Protein AF-A0A963Q7J3-F1 (afdb_monomer)

Sequence (47 aa):
VPAVVRHAIPEANPSLFIGMSLGLTFPFNILFGIPLYVGIATSVLGG

Foldseek 3Di:
DCVVVCVVCVPDDVCVVVCVCCVPVVVCCVVPVVVVVVVVCCVVVPD

Mean predicted aligned error: 8.85 Å

pLDDT: mean 81.52, std 14.24, range [52.69, 96.31]

Solvent-accessible surface area (backbone atoms only — not comparable to full-atom values): 2790 Å² total; per-residue (Å²): 134,65,66,63,54,48,68,77,37,71,86,61,56,65,66,57,55,52,49,50,50,48,64,49,52,51,57,46,37,60,73,48,42,50,58,48,53,49,53,48,49,41,65,73,74,62,110

Structure (mmCIF, N/CA/C/O backbone):
data_AF-A0A963Q7J3-F1
#
_entry.id   AF-A0A963Q7J3-F1
#
loop_
_atom_site.group_PDB
_atom_site.id
_atom_site.type_symbol
_atom_site.label_atom_id
_atom_site.label_alt_id
_atom_site.label_comp_id
_atom_site.label_asym_id
_atom_site.label_entity_id
_atom_site.label_seq_id
_atom_site.pdbx_PDB_ins_code
_atom_site.Cartn_x
_atom_site.Cartn_y
_atom_site.Cartn_z
_atom_site.occupancy
_atom_site.B_iso_or_equiv
_atom_site.auth_seq_id
_atom_site.auth_comp_id
_atom_site.auth_asym_id
_atom_site.auth_atom_id
_atom_site.pdbx_PDB_model_num
ATOM 1 N N . VAL A 1 1 ? -2.556 14.460 12.851 1.00 52.69 1 VAL A N 1
ATOM 2 C CA . VAL A 1 1 ? -3.875 15.129 12.961 1.00 52.69 1 VAL A CA 1
ATOM 3 C C . VAL A 1 1 ? -4.965 14.085 13.259 1.00 52.69 1 VAL A C 1
ATOM 5 O O . VAL A 1 1 ? -5.645 13.658 12.341 1.00 52.69 1 VAL A O 1
ATOM 8 N N . PRO A 1 2 ? -5.115 13.599 14.509 1.00 57.75 2 PRO A N 1
ATOM 9 C CA . PRO A 1 2 ? -6.135 12.601 14.874 1.00 57.75 2 PRO A CA 1
ATOM 10 C C . PRO A 1 2 ? -7.457 13.227 15.360 1.00 57.75 2 PRO A C 1
ATOM 12 O O . PRO A 1 2 ? -8.498 12.576 15.356 1.00 57.75 2 PRO A O 1
ATOM 15 N N . ALA A 1 3 ? -7.421 14.504 15.761 1.00 63.81 3 ALA A N 1
ATOM 16 C CA . ALA A 1 3 ? -8.557 15.223 16.334 1.00 63.81 3 ALA A CA 1
ATOM 17 C C . ALA A 1 3 ? -9.745 15.352 15.363 1.00 63.81 3 ALA A C 1
ATOM 19 O O . ALA A 1 3 ? -10.886 15.276 15.798 1.00 63.81 3 ALA A O 1
ATOM 20 N N . VAL A 1 4 ? -9.483 15.472 14.055 1.00 63.81 4 VAL A N 1
ATOM 21 C CA . VAL A 1 4 ? -10.529 15.587 13.022 1.00 63.81 4 VAL A CA 1
ATOM 22 C C . VAL A 1 4 ? -11.312 14.280 12.872 1.00 63.81 4 VAL A C 1
ATOM 24 O O . VAL A 1 4 ? -12.536 14.307 12.827 1.00 63.81 4 VAL A O 1
ATOM 27 N N . VAL A 1 5 ? -10.630 13.129 12.877 1.00 62.09 5 VAL A N 1
ATOM 28 C CA . 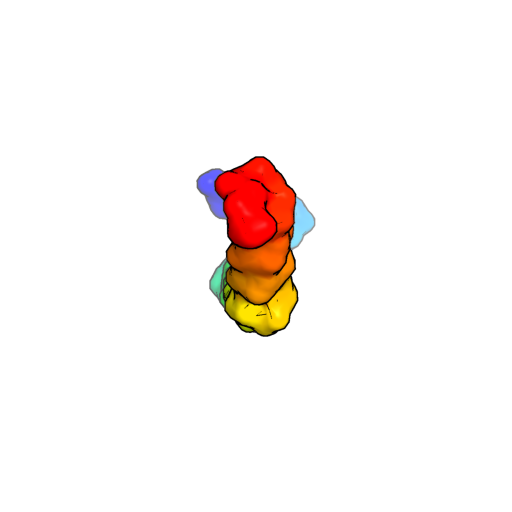VAL A 1 5 ? -11.279 11.807 12.771 1.00 62.09 5 VAL A CA 1
ATOM 29 C C . VAL A 1 5 ? -12.102 11.509 14.023 1.00 62.09 5 VAL A C 1
ATOM 31 O O . VAL A 1 5 ? -13.235 11.055 13.915 1.00 62.09 5 VAL A O 1
ATOM 34 N N . ARG A 1 6 ? -11.580 11.854 15.207 1.00 60.88 6 ARG A N 1
ATOM 35 C CA . ARG A 1 6 ? -12.304 11.716 16.480 1.00 60.88 6 ARG A CA 1
ATOM 36 C C . ARG A 1 6 ? -13.518 12.649 16.584 1.00 60.88 6 ARG A C 1
ATOM 38 O O . ARG A 1 6 ? -14.442 12.351 17.328 1.00 60.88 6 ARG A O 1
ATOM 45 N N . HIS A 1 7 ? -13.519 13.777 15.873 1.00 60.78 7 HIS A N 1
ATOM 46 C CA . HIS A 1 7 ? -14.654 14.700 15.849 1.00 60.78 7 HIS A CA 1
ATOM 47 C C . HIS A 1 7 ? -15.722 14.285 14.827 1.00 60.78 7 HIS A C 1
ATOM 49 O O . HIS A 1 7 ? -16.908 14.388 15.118 1.00 60.78 7 HIS A O 1
ATOM 55 N N . ALA A 1 8 ? -15.307 13.775 13.662 1.00 64.50 8 ALA A N 1
ATOM 56 C CA . ALA A 1 8 ? -16.212 13.304 12.613 1.00 64.50 8 ALA A CA 1
ATOM 57 C C . ALA A 1 8 ? -16.817 11.919 12.908 1.00 64.50 8 ALA A C 1
ATOM 59 O O . ALA A 1 8 ? -17.939 11.645 12.493 1.00 64.50 8 ALA A O 1
ATOM 60 N N . ILE A 1 9 ? -16.086 11.046 13.613 1.00 65.00 9 ILE A N 1
ATOM 61 C CA . ILE A 1 9 ? -16.539 9.700 13.987 1.00 65.00 9 ILE A CA 1
ATOM 62 C C . ILE A 1 9 ? -16.076 9.391 15.426 1.00 65.00 9 ILE A C 1
ATOM 64 O O . ILE A 1 9 ? -15.080 8.693 15.627 1.00 65.00 9 ILE A O 1
ATOM 68 N N . PRO A 1 10 ? -16.763 9.928 16.452 1.00 63.78 10 PRO A N 1
ATOM 69 C CA . PRO A 1 10 ? -16.348 9.805 17.854 1.00 63.78 10 PRO A CA 1
ATOM 70 C C . PRO A 1 10 ? -16.310 8.365 18.384 1.00 63.78 10 PRO A C 1
ATOM 72 O O . PRO A 1 10 ? -15.549 8.090 19.311 1.00 63.78 10 PRO A O 1
ATOM 75 N N . GLU A 1 11 ? -17.069 7.446 17.779 1.00 66.75 11 GLU A N 1
ATOM 76 C CA . GLU A 1 11 ? -17.061 6.016 18.124 1.00 66.75 11 GLU A CA 1
ATOM 77 C C . GLU A 1 11 ? -16.028 5.189 17.339 1.00 66.75 11 GLU A C 1
ATOM 79 O O . GLU A 1 11 ? -15.778 4.031 17.674 1.00 66.75 11 GLU A O 1
ATOM 84 N N . ALA A 1 12 ? -15.402 5.746 16.294 1.00 64.81 12 ALA A N 1
ATOM 85 C CA . ALA A 1 12 ? -14.439 4.989 15.503 1.00 64.81 12 ALA A CA 1
ATOM 86 C C . ALA A 1 12 ? -13.142 4.790 16.282 1.00 64.81 12 ALA A C 1
ATOM 88 O O . ALA A 1 12 ? -12.470 5.746 16.666 1.00 64.81 12 ALA A O 1
ATOM 89 N N . ASN A 1 13 ? -12.748 3.528 16.444 1.00 70.12 13 ASN A N 1
ATOM 90 C CA . ASN A 1 13 ? -11.452 3.172 16.993 1.00 70.12 13 ASN A CA 1
ATOM 91 C C . ASN A 1 13 ? -10.352 3.491 15.954 1.00 70.12 13 ASN A C 1
ATOM 93 O O . ASN A 1 13 ? -10.257 2.793 14.937 1.00 70.12 13 ASN A O 1
ATOM 97 N N . PRO A 1 14 ? -9.502 4.514 16.173 1.00 69.19 14 PRO A N 1
ATOM 98 C CA . PRO A 1 14 ? -8.502 4.928 15.188 1.00 69.19 14 PRO A CA 1
ATOM 99 C C . PRO A 1 14 ? -7.493 3.817 14.885 1.00 69.19 14 PRO A C 1
ATOM 101 O O . PRO A 1 14 ? -7.011 3.711 13.760 1.00 69.19 14 PRO A O 1
ATOM 104 N N . SER A 1 15 ? -7.206 2.959 15.868 1.00 77.06 15 SER A N 1
ATOM 105 C CA . SER A 1 15 ? -6.308 1.814 15.715 1.00 77.06 15 SER A CA 1
ATOM 106 C C . SER A 1 15 ? -6.888 0.752 14.785 1.00 77.06 15 SER A C 1
ATOM 108 O O . SER A 1 15 ? -6.139 0.153 14.020 1.00 77.06 15 SER A O 1
ATOM 110 N N . LEU A 1 16 ? -8.211 0.554 14.798 1.00 77.31 16 LEU A N 1
ATOM 111 C CA . LEU A 1 16 ? -8.883 -0.358 13.872 1.00 77.31 16 LEU A CA 1
ATOM 112 C C . LEU A 1 16 ? -8.811 0.183 12.442 1.00 77.31 16 LEU A C 1
ATOM 114 O O . LEU A 1 16 ? -8.425 -0.543 11.537 1.00 77.31 16 LEU A O 1
ATOM 118 N N . PHE A 1 17 ? -9.104 1.469 12.240 1.00 76.75 17 PHE A N 1
ATOM 119 C CA . PHE A 1 17 ? -9.046 2.088 10.914 1.00 76.75 17 PHE A CA 1
ATOM 120 C C . PHE A 1 17 ? -7.625 2.096 10.332 1.00 76.75 17 PHE A C 1
ATOM 122 O O . PHE A 1 17 ? -7.423 1.722 9.178 1.00 76.75 17 PHE A O 1
ATOM 129 N N . ILE A 1 18 ? -6.625 2.474 11.134 1.00 81.06 18 ILE A N 1
ATOM 130 C CA . ILE A 1 18 ? -5.215 2.453 10.718 1.00 81.06 18 ILE A CA 1
ATOM 131 C C . ILE A 1 18 ? -4.756 1.013 10.461 1.00 81.06 18 ILE A C 1
ATOM 133 O O . ILE A 1 18 ? -4.116 0.751 9.444 1.00 81.06 18 ILE A O 1
ATOM 137 N N . GLY A 1 19 ? -5.125 0.077 11.338 1.00 87.19 19 GLY A N 1
ATOM 138 C CA . GLY A 1 19 ? -4.820 -1.343 11.187 1.00 87.19 19 GLY A CA 1
ATOM 139 C C . GLY A 1 19 ? -5.472 -1.968 9.954 1.00 87.19 19 GLY A C 1
ATOM 140 O O . GLY A 1 19 ? -4.823 -2.745 9.269 1.00 87.19 19 GLY A O 1
ATOM 141 N N . MET A 1 20 ? -6.707 -1.595 9.614 1.00 87.31 20 MET A N 1
ATOM 142 C CA . MET A 1 20 ? -7.401 -2.048 8.403 1.00 87.31 20 MET A CA 1
ATOM 143 C C . MET A 1 20 ? -6.829 -1.413 7.136 1.00 87.31 20 MET A C 1
ATOM 145 O O . MET A 1 20 ? -6.640 -2.100 6.135 1.00 87.31 20 MET A O 1
ATOM 149 N N . SER A 1 21 ? -6.524 -0.114 7.179 1.00 86.31 21 SER A N 1
ATOM 150 C CA . SER A 1 21 ? -5.885 0.588 6.066 1.00 86.31 21 SER A CA 1
ATOM 151 C C . SER A 1 21 ? -4.524 -0.035 5.750 1.00 86.31 21 SER A C 1
ATOM 153 O O . SER A 1 21 ? -4.283 -0.435 4.614 1.00 86.31 21 SER A O 1
ATOM 155 N N . LEU A 1 22 ? -3.669 -0.243 6.756 1.00 88.88 22 LEU A N 1
ATOM 156 C CA . LEU A 1 22 ? -2.405 -0.967 6.588 1.00 88.88 22 LEU A CA 1
ATOM 157 C C . LEU A 1 22 ? -2.643 -2.430 6.201 1.00 88.88 22 LEU A C 1
ATOM 159 O O . LEU A 1 22 ? -2.033 -2.920 5.260 1.00 88.88 22 LEU A O 1
ATOM 163 N N . GLY A 1 23 ? -3.570 -3.113 6.866 1.00 89.56 23 GLY A N 1
ATOM 164 C CA . GLY A 1 23 ? -3.870 -4.526 6.650 1.00 89.56 23 GLY A CA 1
ATOM 165 C C . GLY A 1 23 ? -4.354 -4.853 5.239 1.00 89.56 23 GLY A C 1
ATO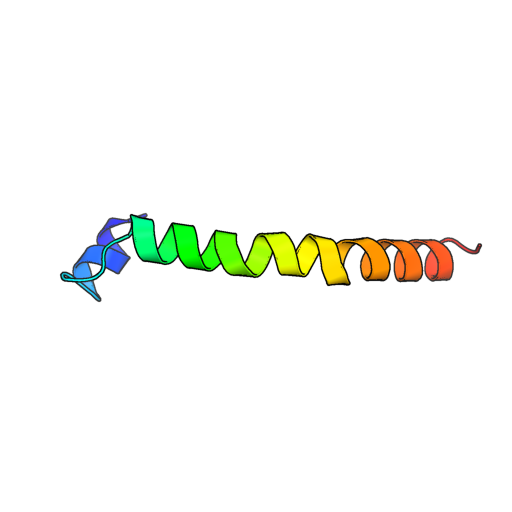M 166 O O . GLY A 1 23 ? -4.140 -5.969 4.789 1.00 89.56 23 GLY A O 1
ATOM 167 N N . LEU A 1 24 ? -4.948 -3.898 4.520 1.00 89.25 24 LEU A N 1
ATOM 168 C CA . LEU A 1 24 ? -5.314 -4.056 3.110 1.00 89.25 24 LEU A CA 1
ATOM 169 C C . LEU A 1 24 ? -4.237 -3.511 2.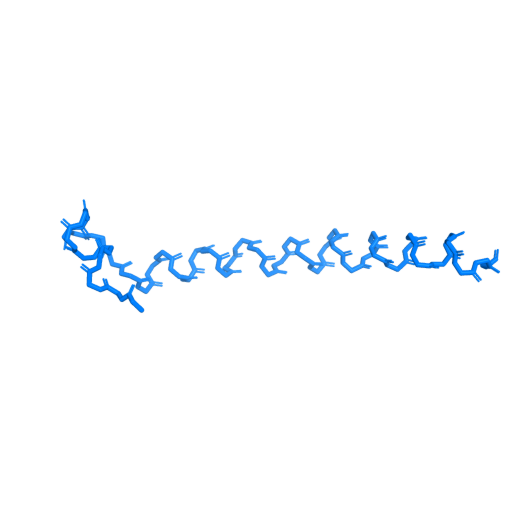169 1.00 89.25 24 LEU A C 1
ATOM 171 O O . LEU A 1 24 ? -3.845 -4.177 1.212 1.00 89.25 24 LEU A O 1
ATOM 175 N N . THR A 1 25 ? -3.723 -2.312 2.447 1.00 91.38 25 THR A N 1
ATOM 176 C CA . THR A 1 25 ? -2.800 -1.616 1.539 1.00 91.38 25 THR A CA 1
ATOM 177 C C . THR A 1 25 ? -1.444 -2.316 1.469 1.00 91.38 25 THR A C 1
ATOM 179 O O . THR A 1 25 ? -0.834 -2.376 0.401 1.00 91.38 25 THR A O 1
ATOM 182 N N . PHE A 1 26 ? -0.973 -2.882 2.581 1.00 92.75 26 PHE A N 1
ATOM 183 C CA . PHE A 1 26 ? 0.322 -3.552 2.662 1.00 92.75 26 PHE A CA 1
ATOM 184 C C . PHE A 1 26 ? 0.371 -4.851 1.837 1.00 92.75 26 PHE A C 1
ATOM 186 O O . PHE A 1 26 ? 1.216 -4.940 0.943 1.00 92.75 26 PHE A O 1
ATOM 193 N N . PRO A 1 27 ? -0.534 -5.836 2.029 1.00 93.75 27 PRO A N 1
ATOM 194 C CA . PRO A 1 27 ? -0.532 -7.037 1.196 1.00 93.75 27 PRO A CA 1
ATOM 195 C C . PRO A 1 27 ? -0.878 -6.736 -0.264 1.00 93.75 27 PRO A C 1
ATOM 197 O O . PRO A 1 27 ? -0.313 -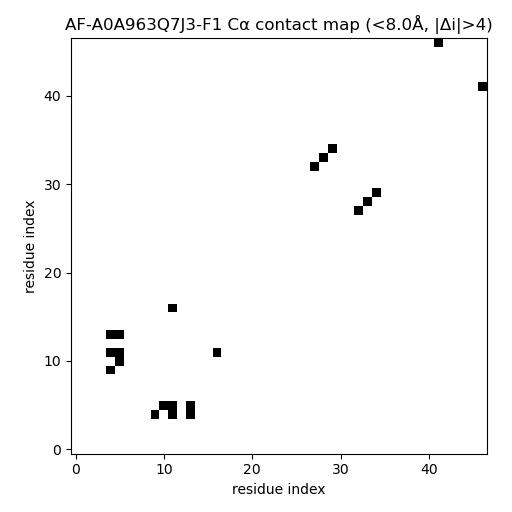7.372 -1.148 1.00 93.75 27 PRO A O 1
ATOM 200 N N . PHE A 1 28 ? -1.729 -5.742 -0.546 1.00 95.44 28 PHE A N 1
ATOM 201 C CA . PHE A 1 28 ? -2.010 -5.322 -1.921 1.00 95.44 28 PHE A CA 1
ATOM 202 C C . PHE A 1 28 ? -0.750 -4.810 -2.635 1.00 95.44 28 PHE A C 1
ATOM 204 O O . PHE A 1 28 ? -0.473 -5.201 -3.771 1.00 95.44 28 PHE A O 1
ATOM 211 N N . ASN A 1 29 ? 0.053 -3.978 -1.962 1.00 94.88 29 ASN A N 1
ATOM 212 C CA . ASN A 1 29 ? 1.311 -3.490 -2.525 1.00 94.88 29 ASN A CA 1
ATOM 213 C C . ASN A 1 29 ? 2.329 -4.614 -2.723 1.00 94.88 29 ASN A C 1
ATOM 215 O O . ASN A 1 29 ? 3.071 -4.566 -3.693 1.00 94.88 29 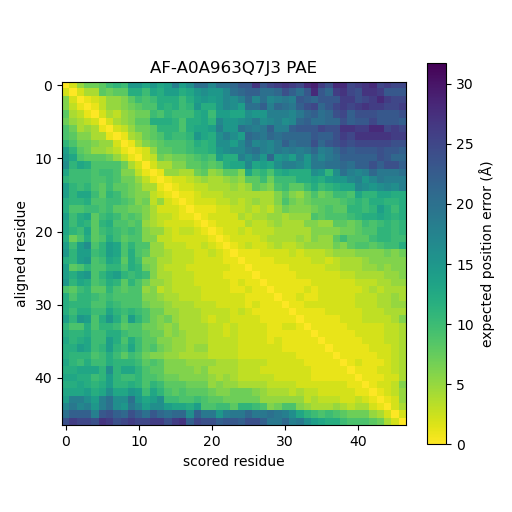ASN A O 1
ATOM 219 N N . ILE A 1 30 ? 2.360 -5.638 -1.869 1.00 95.31 30 ILE A N 1
ATOM 220 C CA . ILE A 1 30 ? 3.260 -6.781 -2.073 1.00 95.31 30 ILE A CA 1
ATOM 221 C C . ILE A 1 30 ? 2.786 -7.667 -3.229 1.00 95.31 30 ILE A C 1
ATOM 223 O O . ILE A 1 30 ? 3.595 -8.04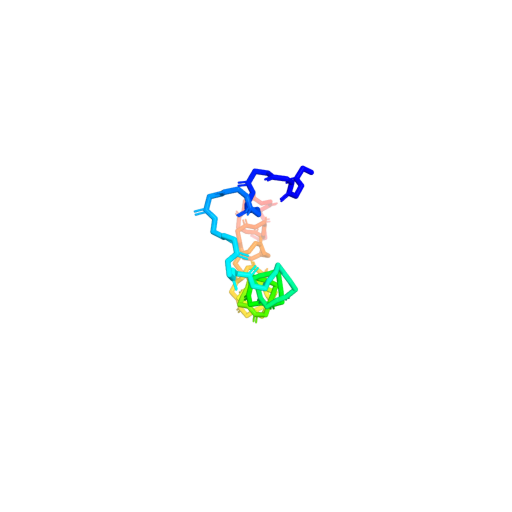3 -4.074 1.00 95.31 30 ILE A O 1
ATOM 227 N N . LEU A 1 31 ? 1.492 -7.994 -3.277 1.00 96.31 31 LEU A N 1
ATOM 228 C CA . LEU A 1 31 ? 0.946 -8.938 -4.253 1.00 96.31 31 LEU A CA 1
ATOM 229 C C . LEU A 1 31 ? 0.872 -8.349 -5.664 1.00 96.31 31 LEU A C 1
ATOM 231 O O . LEU A 1 31 ? 1.133 -9.051 -6.636 1.00 96.31 31 LEU A O 1
ATOM 235 N N . PHE A 1 32 ? 0.521 -7.069 -5.775 1.00 95.94 32 PHE A N 1
ATOM 236 C CA . PHE A 1 32 ? 0.306 -6.410 -7.063 1.00 95.94 32 PHE A CA 1
ATOM 237 C C . PHE A 1 32 ? 1.260 -5.247 -7.284 1.00 95.94 32 PHE A C 1
ATOM 239 O O . PHE A 1 32 ? 1.826 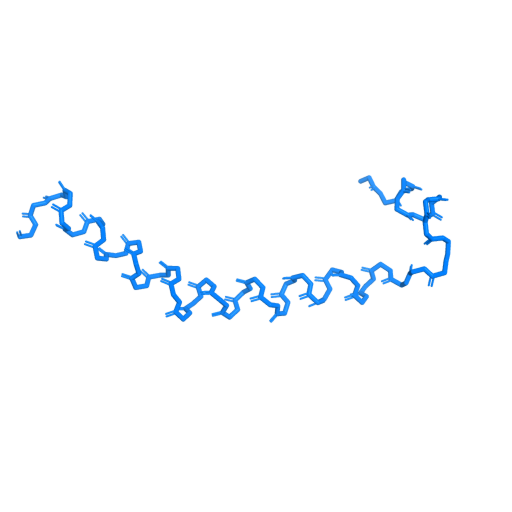-5.134 -8.365 1.00 95.94 32 PHE A O 1
ATOM 246 N N . GLY A 1 33 ? 1.468 -4.407 -6.267 1.00 95.00 33 GLY A N 1
ATOM 247 C CA . GLY A 1 33 ? 2.306 -3.2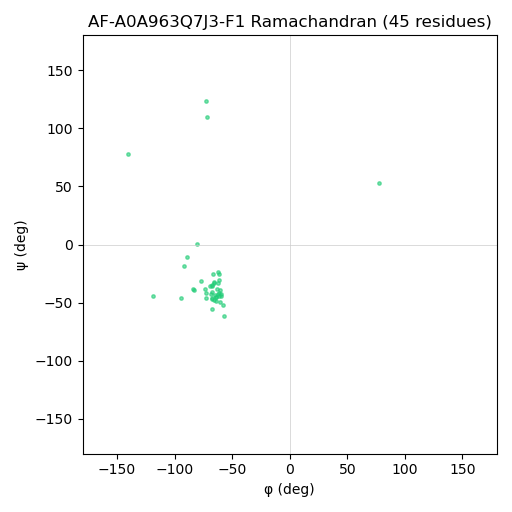12 -6.382 1.00 95.00 33 GLY A CA 1
ATOM 248 C C . GLY A 1 33 ? 3.729 -3.540 -6.827 1.00 95.00 33 GLY A C 1
ATOM 249 O O . GLY A 1 33 ? 4.138 -3.115 -7.899 1.00 95.00 33 GLY A O 1
ATOM 250 N N . ILE A 1 34 ? 4.475 -4.327 -6.047 1.00 95.75 34 ILE A N 1
ATOM 251 C CA . ILE A 1 34 ? 5.881 -4.650 -6.322 1.00 95.75 34 ILE A CA 1
ATOM 252 C C . ILE A 1 34 ? 6.046 -5.314 -7.700 1.00 95.75 34 ILE A C 1
ATOM 254 O O . ILE A 1 34 ? 6.832 -4.787 -8.488 1.00 95.75 34 ILE A O 1
ATOM 258 N N . PRO A 1 35 ? 5.315 -6.391 -8.060 1.00 94.00 35 PRO A N 1
ATOM 259 C CA . PRO A 1 35 ? 5.459 -7.004 -9.380 1.00 94.00 35 PRO A CA 1
ATOM 260 C C . PRO A 1 35 ? 5.122 -6.046 -10.525 1.00 94.00 35 PRO A C 1
ATOM 262 O O . PRO A 1 35 ? 5.822 -6.034 -11.536 1.00 94.00 35 PRO A O 1
ATOM 265 N N . LEU A 1 36 ? 4.086 -5.216 -10.362 1.00 95.50 36 LEU A N 1
ATOM 266 C CA . LEU A 1 36 ? 3.686 -4.238 -11.371 1.00 95.50 36 LEU A CA 1
ATOM 267 C C . LEU A 1 36 ? 4.734 -3.133 -11.527 1.00 95.50 36 LEU A C 1
ATOM 269 O O . LEU A 1 36 ? 5.116 -2.815 -12.649 1.00 95.50 36 LEU A O 1
ATOM 273 N N . TYR A 1 37 ? 5.232 -2.573 -10.422 1.00 94.50 37 TYR A N 1
ATOM 274 C CA . TYR A 1 37 ? 6.282 -1.557 -10.448 1.00 94.50 37 TYR A CA 1
ATOM 275 C C . TYR A 1 37 ? 7.560 -2.099 -11.074 1.00 94.50 37 TYR A C 1
ATOM 277 O O . TYR A 1 37 ? 8.161 -1.405 -11.886 1.00 94.50 37 TYR A O 1
ATOM 285 N N . VAL A 1 38 ? 7.951 -3.334 -10.748 1.00 94.56 38 VAL A N 1
ATOM 286 C CA . VAL A 1 38 ? 9.108 -3.991 -11.368 1.00 94.56 38 VAL A CA 1
ATOM 287 C C . VAL A 1 38 ? 8.865 -4.196 -12.860 1.00 94.56 3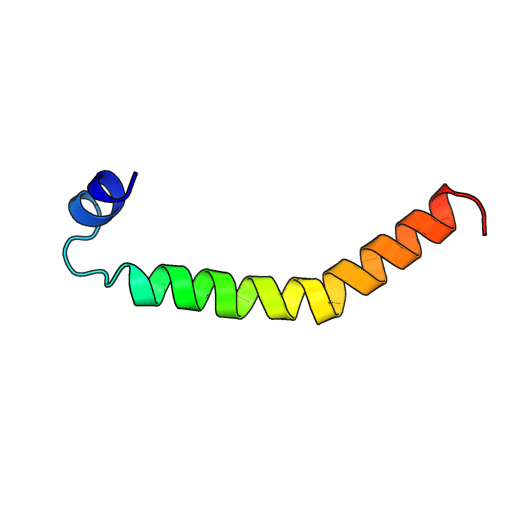8 VAL A C 1
ATOM 289 O O . VAL A 1 38 ? 9.699 -3.786 -13.653 1.00 94.56 38 VAL A O 1
ATOM 292 N N . GLY A 1 39 ? 7.713 -4.737 -13.265 1.00 94.50 39 GLY A N 1
ATOM 293 C CA . GLY A 1 39 ? 7.392 -4.951 -14.679 1.00 94.50 39 GLY A CA 1
ATOM 294 C C . GLY A 1 39 ? 7.384 -3.656 -15.495 1.00 94.50 39 GLY A C 1
ATOM 295 O O . GLY A 1 39 ? 7.951 -3.610 -16.587 1.00 94.50 39 GLY A O 1
ATOM 296 N N . ILE A 1 40 ? 6.804 -2.584 -14.950 1.00 94.94 40 ILE A N 1
ATOM 297 C CA . ILE A 1 40 ? 6.819 -1.253 -15.570 1.00 94.94 40 ILE A CA 1
ATOM 298 C C . ILE A 1 40 ? 8.244 -0.702 -15.611 1.00 94.94 40 ILE A C 1
ATOM 300 O O . ILE A 1 40 ? 8.673 -0.239 -16.662 1.00 94.94 40 ILE A O 1
ATOM 304 N N . ALA A 1 41 ? 8.992 -0.769 -14.509 1.00 94.44 41 ALA A N 1
ATOM 305 C CA . ALA A 1 41 ? 10.367 -0.282 -14.454 1.00 94.44 41 ALA A CA 1
ATOM 306 C C . ALA A 1 41 ? 11.256 -1.012 -15.466 1.00 94.44 41 ALA A C 1
ATOM 308 O O . ALA A 1 41 ? 11.979 -0.354 -16.204 1.00 94.44 41 ALA A O 1
ATOM 309 N N . THR A 1 42 ? 11.152 -2.339 -15.569 1.00 93.94 42 THR A N 1
ATOM 310 C CA . THR A 1 42 ? 11.861 -3.143 -16.573 1.00 93.94 42 THR A CA 1
ATOM 311 C C . THR A 1 42 ? 11.440 -2.764 -17.993 1.00 93.94 42 THR A C 1
ATOM 313 O O . THR A 1 42 ? 12.297 -2.592 -18.852 1.00 93.94 42 THR A O 1
ATOM 316 N N . SER A 1 43 ? 10.143 -2.560 -18.240 1.00 93.31 43 SER A N 1
ATOM 317 C CA . SER A 1 43 ? 9.640 -2.177 -19.569 1.00 93.31 43 SER A CA 1
ATOM 318 C C . SER A 1 43 ? 10.072 -0.765 -19.986 1.00 93.31 43 SER A C 1
ATOM 320 O O . SER A 1 43 ? 10.333 -0.521 -21.159 1.00 93.31 43 SER A O 1
ATOM 322 N N . VAL A 1 44 ? 10.146 0.178 -19.040 1.00 93.25 44 VAL A N 1
ATOM 323 C CA . VAL A 1 44 ? 10.498 1.588 -19.294 1.00 93.25 44 VAL A CA 1
ATOM 324 C C . VAL A 1 44 ? 12.011 1.801 -19.354 1.00 93.25 44 VAL A C 1
ATOM 326 O O . VAL A 1 44 ? 12.481 2.575 -20.184 1.00 93.25 44 VAL A O 1
ATOM 329 N N . LEU A 1 45 ? 12.782 1.127 -18.494 1.00 90.81 45 LEU A N 1
ATOM 330 C CA . LEU A 1 45 ? 14.249 1.209 -18.469 1.00 90.81 45 LEU A CA 1
ATOM 331 C C . LEU A 1 45 ? 14.919 0.327 -19.537 1.00 90.81 45 LEU A C 1
ATOM 333 O O . LEU A 1 45 ? 16.142 0.348 -19.643 1.00 90.81 45 LEU A O 1
ATOM 337 N N . GLY A 1 46 ? 14.133 -0.392 -20.346 1.00 68.75 46 GLY A N 1
ATOM 338 C CA . GLY A 1 46 ? 14.617 -1.117 -21.520 1.00 68.75 46 GLY A CA 1
ATOM 339 C C . GLY A 1 46 ? 15.323 -2.429 -21.192 1.00 68.75 46 GLY A C 1
ATOM 340 O O . GLY A 1 46 ? 16.452 -2.636 -21.634 1.00 68.75 46 GLY A O 1
ATOM 341 N N . GLY A 1 47 ? 14.666 -3.298 -20.418 1.00 55.97 47 GLY A N 1
ATOM 342 C CA . GLY A 1 47 ? 14.980 -4.731 -20.453 1.00 55.97 47 GLY A CA 1
ATOM 343 C C . GLY A 1 47 ? 14.852 -5.316 -21.858 1.00 55.97 47 GLY A C 1
ATOM 344 O O . GLY A 1 47 ? 14.046 -4.780 -22.653 1.00 55.97 47 GLY A O 1
#

Secondary structure (DSSP, 8-state):
--HHHHHH-TT--HHHHHHHHHHHHHHHIIIIIHHHHHHHHHHHHT-

Radius of gyration: 17.15 Å; Cα contacts (8 Å, |Δi|>4): 11; chains: 1; bounding box: 32×24×40 Å